Protein AF-A0AAD8GJ16-F1 (afdb_monomer_lite)

Secondary structure (DSSP, 8-state):
-HHHHHHHHHHHHHHHHHHHTT--SSHHHHHHHHHHHHS-HHHHHTEESS--TT-EEGGGSGGGGHHHHHHHSGGGTT--HHHHHHHHHHHHHTHHIIIIITGGG--

Sequence (107 aa):
MKLSFVSDKIVYHTKISYLGMIGGTNVKETVWRLLSKTINNILAQQMNWTGVNGKRAFKNLTLKDVFGAVRRNSLTSKVTDEEIEVIVKRWFQLAGDRAGGRRAREN

Foldseek 3Di:
DVVVVVVVVVVLVVVLVVLLVQADQALLRSLLSSCVVVPPLVLLQQAACCCPPVRDHPVPDPSLSCVSSSLSHVRRVPPDSVNNNVSRRVSSVCSCVVVVVVVVVVD

Structure (mmCIF, N/CA/C/O backbone):
data_AF-A0AAD8GJ16-F1
#
_entry.id   AF-A0AAD8GJ16-F1
#
loop_
_atom_site.group_PDB
_atom_site.id
_atom_site.type_symbol
_atom_site.label_atom_id
_atom_site.label_alt_id
_atom_site.label_comp_id
_atom_site.label_asym_id
_atom_site.label_entity_id
_atom_site.label_seq_id
_atom_site.pdbx_PDB_ins_code
_atom_site.Cartn_x
_atom_site.Cartn_y
_atom_site.Cartn_z
_atom_site.occupancy
_atom_site.B_iso_or_equiv
_atom_site.auth_seq_id
_atom_site.auth_comp_id
_atom_site.auth_asym_id
_atom_site.auth_atom_id
_atom_site.pdbx_PDB_model_num
ATOM 1 N N . MET A 1 1 ? -12.330 -28.810 -8.769 1.00 61.12 1 MET A N 1
ATOM 2 C CA . MET A 1 1 ? -11.197 -28.234 -8.005 1.00 61.12 1 MET A CA 1
ATOM 3 C C . MET A 1 1 ? -10.071 -27.654 -8.882 1.00 61.12 1 MET A C 1
ATOM 5 O O . MET A 1 1 ? -9.562 -26.603 -8.532 1.00 61.12 1 MET A O 1
ATOM 9 N N . LYS A 1 2 ? -9.685 -28.253 -10.028 1.00 59.66 2 LYS A N 1
ATOM 10 C CA . LYS A 1 2 ? -8.638 -27.678 -10.917 1.00 59.66 2 LYS A CA 1
ATOM 11 C C . LYS A 1 2 ? -9.055 -26.402 -11.674 1.00 59.66 2 LYS A C 1
ATOM 13 O O . LYS A 1 2 ? -8.238 -25.503 -11.818 1.00 59.66 2 LYS A O 1
ATOM 18 N N . LEU A 1 3 ? -10.310 -26.306 -12.126 1.00 60.25 3 LEU A N 1
ATOM 19 C CA . LEU A 1 3 ? -10.800 -25.150 -12.899 1.00 60.25 3 LEU A CA 1
ATOM 20 C C . LEU A 1 3 ? -10.866 -23.851 -12.075 1.00 60.25 3 LEU A C 1
ATOM 22 O O . LEU A 1 3 ? -10.474 -22.799 -12.572 1.00 60.25 3 LEU A O 1
ATOM 26 N N . SER A 1 4 ? -11.285 -23.926 -10.807 1.00 68.75 4 SER A N 1
ATOM 27 C CA . SER A 1 4 ? -11.344 -22.760 -9.912 1.00 68.75 4 SER A CA 1
ATOM 28 C C . SER A 1 4 ? -9.954 -22.178 -9.640 1.00 68.75 4 SER A C 1
ATOM 30 O O . SER A 1 4 ? -9.754 -20.977 -9.766 1.00 68.75 4 SER A O 1
ATOM 32 N N . PHE A 1 5 ? -8.959 -23.036 -9.399 1.00 71.12 5 PHE A N 1
ATOM 33 C CA . PHE A 1 5 ? -7.578 -22.611 -9.152 1.00 71.12 5 PHE A CA 1
ATOM 34 C C . PHE A 1 5 ? -6.928 -21.905 -10.356 1.00 71.12 5 PHE A C 1
ATOM 36 O O . PHE A 1 5 ? -6.167 -20.952 -10.189 1.00 71.12 5 PHE A O 1
ATOM 43 N N . VAL A 1 6 ? -7.219 -22.358 -11.581 1.00 74.81 6 VAL A N 1
ATOM 44 C CA . VAL A 1 6 ? -6.728 -21.706 -12.807 1.00 74.81 6 VAL 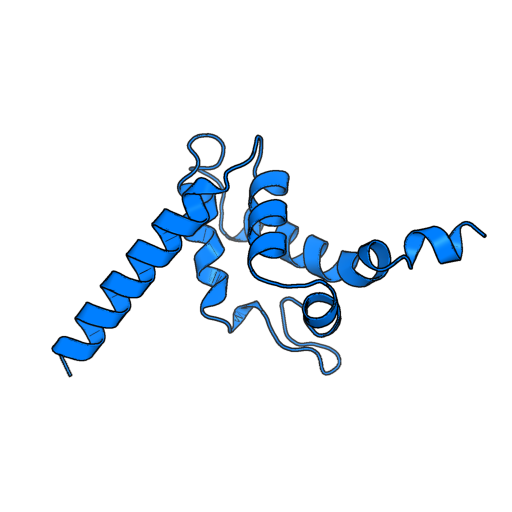A CA 1
ATOM 45 C C . VAL A 1 6 ? -7.366 -20.325 -12.978 1.00 74.81 6 VAL A C 1
ATOM 47 O O . VAL A 1 6 ? -6.657 -19.364 -13.275 1.00 74.81 6 VAL A O 1
ATOM 50 N N . SER A 1 7 ? -8.673 -20.207 -12.728 1.00 78.06 7 SER A N 1
ATOM 51 C CA . SER A 1 7 ? -9.386 -18.926 -12.776 1.00 78.06 7 SER A CA 1
ATOM 52 C C . SER A 1 7 ? -8.811 -17.914 -11.780 1.00 78.06 7 SER A C 1
ATOM 54 O O . SER A 1 7 ? -8.544 -16.772 -12.152 1.00 78.06 7 SER A O 1
ATOM 56 N N . ASP A 1 8 ? -8.531 -18.337 -10.545 1.00 78.94 8 ASP A N 1
ATOM 57 C CA . ASP A 1 8 ? -7.970 -17.462 -9.508 1.00 78.94 8 ASP A CA 1
ATOM 58 C C . ASP A 1 8 ? -6.588 -16.916 -9.896 1.00 78.94 8 ASP A C 1
ATOM 60 O O . ASP A 1 8 ? -6.305 -15.729 -9.708 1.00 78.94 8 ASP A O 1
ATOM 64 N N . LYS A 1 9 ? -5.736 -17.746 -10.516 1.00 80.06 9 LYS A N 1
ATOM 65 C CA . LYS A 1 9 ? -4.433 -17.302 -11.037 1.00 80.06 9 LYS A CA 1
ATOM 66 C C . LYS A 1 9 ? -4.561 -16.284 -12.168 1.00 80.06 9 LYS A C 1
ATOM 68 O O . LYS A 1 9 ? -3.805 -15.312 -12.196 1.00 80.06 9 LYS A O 1
ATOM 73 N N . ILE A 1 10 ? -5.505 -16.488 -13.088 1.00 83.88 10 ILE A N 1
ATOM 74 C CA . ILE A 1 10 ? -5.754 -15.552 -14.194 1.00 83.88 10 ILE A CA 1
ATOM 75 C C . ILE A 1 10 ? -6.234 -14.208 -13.640 1.00 83.88 10 ILE A C 1
ATOM 77 O O . ILE A 1 10 ? -5.675 -13.167 -13.981 1.00 83.88 10 ILE A O 1
ATOM 81 N N . VAL A 1 11 ? -7.216 -14.224 -12.734 1.00 82.62 11 VAL A N 1
ATOM 82 C CA . VAL A 1 11 ? -7.739 -13.009 -12.092 1.00 82.62 11 VAL A CA 1
ATOM 83 C C . VAL A 1 11 ? -6.630 -12.270 -11.342 1.00 82.62 11 VAL A C 1
ATOM 85 O O . VAL A 1 11 ? -6.506 -11.050 -11.474 1.00 82.62 11 VAL A O 1
ATOM 88 N N . TYR A 1 12 ? -5.774 -12.998 -10.620 1.00 82.12 12 TYR A N 1
ATOM 89 C CA . TYR A 1 12 ? -4.605 -12.432 -9.954 1.00 82.12 12 TYR A CA 1
ATOM 90 C C . TYR A 1 12 ? -3.664 -11.732 -10.951 1.00 82.12 12 TYR A C 1
ATOM 92 O O . TYR A 1 12 ? -3.362 -10.550 -10.787 1.00 82.12 12 TYR A O 1
ATOM 100 N N . HIS A 1 13 ? -3.225 -12.410 -12.018 1.00 83.69 13 HIS A N 1
ATOM 101 C CA . HIS A 1 13 ? -2.294 -11.829 -12.997 1.00 83.69 13 HIS A CA 1
ATOM 102 C C . HIS A 1 13 ? -2.878 -10.622 -13.741 1.00 83.69 13 HIS A C 1
ATOM 104 O O . HIS A 1 13 ? -2.172 -9.625 -13.940 1.00 83.69 13 HIS A O 1
ATOM 110 N N . THR A 1 14 ? -4.162 -10.669 -14.101 1.00 86.62 14 THR A N 1
ATOM 111 C CA . THR A 1 14 ? -4.847 -9.545 -14.752 1.00 86.62 14 THR A CA 1
ATOM 112 C C . THR A 1 14 ? -4.935 -8.344 -13.812 1.00 86.62 14 THR A C 1
ATOM 114 O O . THR A 1 14 ? -4.627 -7.223 -14.219 1.00 86.62 14 THR A O 1
ATOM 117 N N . LYS A 1 15 ? -5.260 -8.563 -12.530 1.00 86.00 15 LYS A N 1
ATOM 118 C CA . LYS A 1 15 ? -5.293 -7.507 -11.507 1.00 86.00 15 LYS A CA 1
ATOM 119 C C . LYS A 1 15 ? -3.924 -6.849 -11.325 1.00 86.00 15 LYS A C 1
ATOM 121 O O . LYS A 1 15 ? -3.845 -5.623 -11.329 1.00 86.00 15 LYS A O 1
ATOM 126 N N . ILE A 1 16 ? -2.850 -7.635 -11.201 1.00 88.81 16 ILE A N 1
ATOM 127 C CA . ILE A 1 16 ? -1.481 -7.102 -11.079 1.00 88.81 16 ILE A CA 1
ATOM 128 C C . ILE A 1 16 ? -1.096 -6.279 -12.303 1.00 88.81 16 ILE A C 1
ATOM 130 O O . ILE A 1 16 ? -0.554 -5.186 -12.155 1.00 88.81 16 ILE A O 1
ATOM 134 N N . SER A 1 17 ? -1.386 -6.788 -13.500 1.00 88.38 17 SER A N 1
ATOM 135 C CA . SER A 1 17 ? -1.074 -6.098 -14.753 1.00 88.38 17 SER A CA 1
ATOM 136 C C . SER A 1 17 ? -1.813 -4.766 -14.855 1.00 88.38 17 SER A C 1
ATOM 138 O O . SER A 1 17 ? -1.186 -3.744 -15.121 1.00 88.38 17 SER A O 1
ATOM 140 N N . TYR A 1 18 ? -3.117 -4.759 -14.559 1.00 89.69 18 TYR A N 1
ATOM 141 C CA . TYR A 1 18 ? -3.932 -3.547 -14.570 1.00 89.69 18 TYR A CA 1
ATOM 142 C C . TYR A 1 18 ? -3.440 -2.505 -13.562 1.00 89.69 18 TYR A C 1
ATOM 144 O O . TYR A 1 18 ? -3.223 -1.346 -13.910 1.00 89.69 18 TYR A O 1
ATOM 152 N N . LEU A 1 19 ? -3.213 -2.924 -12.316 1.00 90.38 19 LEU A N 1
ATOM 153 C CA . LEU A 1 19 ? -2.721 -2.045 -11.260 1.00 90.38 19 LEU A CA 1
ATOM 154 C C . LEU A 1 19 ? -1.299 -1.541 -11.552 1.00 90.38 19 LEU A C 1
ATOM 156 O O . LEU A 1 19 ? -0.990 -0.385 -11.271 1.00 90.38 19 LEU A O 1
ATOM 160 N N . GLY A 1 20 ? -0.451 -2.366 -12.169 1.00 89.94 20 GLY A N 1
ATOM 161 C CA . GLY A 1 20 ? 0.911 -1.999 -12.557 1.00 89.94 20 GLY A CA 1
ATOM 162 C C . GLY A 1 20 ? 0.981 -0.819 -13.532 1.00 89.94 20 GLY A C 1
ATOM 163 O O . GLY A 1 20 ? 1.969 -0.091 -13.517 1.00 89.94 20 GLY A O 1
ATOM 164 N N . MET A 1 21 ? -0.076 -0.568 -14.315 1.00 92.69 21 MET A N 1
ATOM 165 C CA . MET A 1 21 ? -0.147 0.582 -15.229 1.00 92.69 21 MET A CA 1
ATOM 166 C C . MET A 1 21 ? -0.254 1.938 -14.513 1.00 92.69 21 MET A C 1
ATOM 168 O O . MET A 1 21 ? -0.021 2.971 -15.132 1.00 92.69 21 MET A O 1
ATOM 172 N N . ILE A 1 22 ? -0.597 1.966 -13.220 1.00 93.50 22 ILE A N 1
ATOM 173 C CA . ILE A 1 22 ? -0.716 3.214 -12.447 1.00 93.50 22 ILE A CA 1
ATOM 174 C C . ILE A 1 22 ? 0.655 3.886 -12.262 1.00 93.50 22 ILE A C 1
ATOM 176 O O . ILE A 1 22 ? 0.750 5.116 -12.315 1.00 93.50 22 ILE A O 1
ATOM 180 N N . GLY A 1 23 ? 1.702 3.074 -12.061 1.00 90.00 23 GLY A N 1
ATOM 181 C CA . GLY A 1 23 ? 3.092 3.517 -11.956 1.00 90.00 23 GLY A CA 1
ATOM 182 C C . GLY A 1 23 ? 3.347 4.620 -10.919 1.00 90.00 23 GLY A C 1
ATOM 183 O O . GLY A 1 23 ? 2.573 4.845 -9.987 1.00 90.00 23 GLY A O 1
ATOM 184 N N . GLY A 1 24 ? 4.473 5.308 -11.092 1.00 94.38 24 GLY A N 1
ATOM 185 C CA . GLY A 1 24 ? 4.957 6.393 -10.240 1.00 94.38 24 GLY A CA 1
ATOM 186 C C . GLY A 1 24 ? 6.451 6.619 -10.466 1.00 94.38 24 GLY A C 1
ATOM 187 O O . GLY A 1 24 ? 7.135 5.765 -11.026 1.00 94.38 24 GLY A O 1
ATOM 188 N N . THR A 1 25 ? 6.971 7.763 -10.032 1.00 95.75 25 THR A N 1
ATOM 189 C CA . THR A 1 25 ? 8.397 8.098 -10.207 1.00 95.75 25 THR A CA 1
ATOM 190 C C . THR A 1 25 ? 9.299 7.440 -9.161 1.00 95.75 25 THR A C 1
ATOM 192 O O . THR A 1 25 ? 10.512 7.380 -9.329 1.00 95.75 25 THR A O 1
ATOM 195 N N . ASN A 1 26 ? 8.717 6.933 -8.070 1.00 95.94 26 ASN A N 1
ATOM 196 C CA . ASN A 1 26 ? 9.409 6.219 -6.999 1.00 95.94 26 ASN A CA 1
ATOM 197 C C . ASN A 1 26 ? 8.452 5.256 -6.270 1.00 95.94 26 ASN A C 1
ATOM 199 O O . ASN A 1 26 ? 7.243 5.241 -6.529 1.00 95.94 26 ASN A O 1
ATOM 203 N N . VAL A 1 27 ? 8.986 4.461 -5.334 1.00 96.81 27 VAL A N 1
ATOM 204 C CA . VAL A 1 27 ? 8.219 3.455 -4.572 1.00 96.81 27 VAL A CA 1
ATOM 205 C C . VAL A 1 27 ? 7.058 4.099 -3.821 1.00 96.81 27 VAL A C 1
ATOM 207 O O . VAL A 1 27 ? 5.922 3.634 -3.919 1.00 96.81 27 VAL A O 1
ATOM 210 N N . LYS A 1 28 ? 7.322 5.195 -3.098 1.00 97.12 28 LYS A N 1
ATOM 211 C CA . LYS A 1 28 ? 6.309 5.883 -2.293 1.00 97.12 28 LYS A CA 1
ATOM 212 C C . LYS A 1 28 ? 5.150 6.354 -3.157 1.00 97.12 28 LYS A C 1
ATOM 214 O O . LYS A 1 28 ? 3.999 6.071 -2.831 1.00 97.12 28 LYS A O 1
ATOM 219 N N . GLU A 1 29 ? 5.447 7.056 -4.245 1.00 97.00 29 GLU A N 1
ATOM 220 C CA . GLU A 1 29 ? 4.423 7.561 -5.154 1.00 97.00 29 GLU A CA 1
ATOM 221 C C . GLU A 1 29 ? 3.621 6.416 -5.779 1.00 97.00 29 GLU A C 1
ATOM 223 O O . GLU A 1 29 ? 2.391 6.467 -5.782 1.00 97.00 29 GLU A O 1
ATOM 228 N N . THR A 1 30 ? 4.301 5.354 -6.221 1.00 96.50 30 THR A N 1
ATOM 229 C CA . THR A 1 30 ? 3.656 4.177 -6.818 1.00 96.50 30 THR A CA 1
ATOM 230 C C . THR A 1 30 ? 2.667 3.536 -5.843 1.00 96.50 30 THR A C 1
ATOM 232 O O . THR A 1 30 ? 1.495 3.352 -6.174 1.00 96.50 30 THR A O 1
ATOM 235 N N . VAL A 1 31 ? 3.093 3.275 -4.601 1.00 96.62 31 VAL A N 1
ATOM 236 C CA . VAL A 1 31 ? 2.226 2.721 -3.547 1.00 96.62 31 VAL A CA 1
ATOM 237 C C . VAL A 1 31 ? 1.051 3.653 -3.247 1.00 96.62 31 VAL A C 1
ATOM 239 O O . VAL A 1 31 ? -0.087 3.200 -3.140 1.00 96.62 31 VAL A O 1
ATOM 242 N N . TRP A 1 32 ? 1.292 4.959 -3.124 1.00 96.81 32 TRP A N 1
ATOM 243 C CA . TRP A 1 32 ? 0.244 5.921 -2.776 1.00 96.81 32 TRP A CA 1
ATOM 244 C C . TRP A 1 32 ? -0.817 6.048 -3.868 1.00 96.81 32 TRP A C 1
ATOM 246 O O . TRP A 1 32 ? -2.008 6.096 -3.548 1.00 96.81 32 TRP A O 1
ATOM 256 N N . ARG A 1 33 ? -0.413 6.068 -5.143 1.00 95.56 33 ARG A N 1
ATOM 257 C CA . ARG A 1 33 ? -1.337 6.083 -6.285 1.00 95.56 33 ARG A CA 1
ATOM 258 C C . ARG A 1 33 ? -2.156 4.791 -6.348 1.00 95.56 33 ARG A C 1
ATOM 260 O O . ARG A 1 33 ? -3.377 4.857 -6.479 1.00 95.56 33 ARG A O 1
ATOM 267 N N . LEU A 1 34 ? -1.513 3.635 -6.166 1.00 95.06 34 LEU A N 1
ATOM 268 C CA . LEU A 1 34 ? -2.168 2.322 -6.107 1.00 95.06 34 LEU A CA 1
ATOM 269 C C . LEU A 1 34 ? -3.234 2.242 -5.009 1.00 95.06 34 LEU A C 1
ATOM 271 O O . LEU A 1 34 ? -4.379 1.866 -5.271 1.00 95.06 34 LEU A O 1
ATOM 275 N N . LEU A 1 35 ? -2.877 2.619 -3.780 1.00 95.50 35 LEU A N 1
ATOM 276 C CA . LEU A 1 35 ? -3.804 2.594 -2.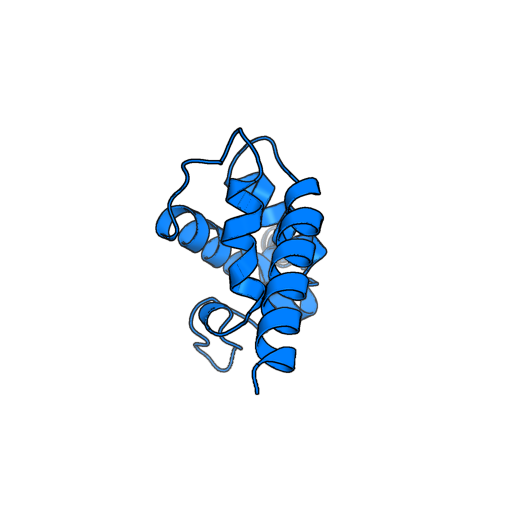648 1.00 95.50 35 LEU A CA 1
ATOM 277 C C . LEU A 1 35 ? -4.952 3.585 -2.842 1.00 95.50 35 LEU A C 1
ATOM 279 O O . LEU A 1 35 ? -6.099 3.229 -2.606 1.00 95.50 35 LEU A O 1
ATOM 283 N N . SER A 1 36 ? -4.681 4.784 -3.362 1.00 94.62 36 SER A N 1
ATOM 284 C CA . SER A 1 36 ? -5.732 5.781 -3.624 1.00 94.62 36 SER A CA 1
ATOM 285 C C . SER A 1 36 ? -6.708 5.343 -4.722 1.00 94.62 36 SER A C 1
ATOM 287 O O . SER A 1 36 ? -7.8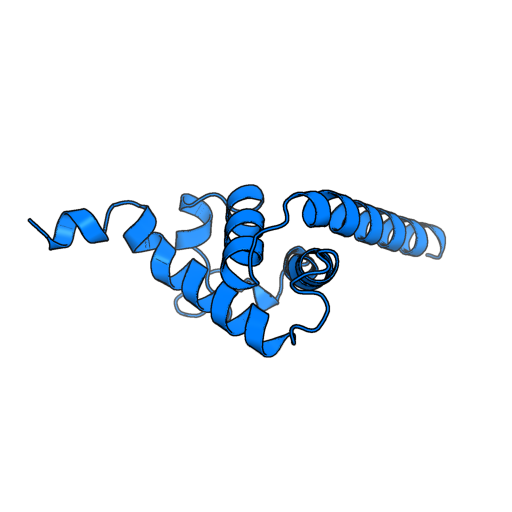69 5.740 -4.701 1.00 94.62 36 SER A O 1
ATOM 289 N N . LYS A 1 37 ? -6.266 4.504 -5.669 1.00 93.12 37 LYS A N 1
ATOM 290 C CA . LYS A 1 37 ? -7.131 3.936 -6.715 1.00 93.12 37 LYS A CA 1
ATOM 291 C C . LYS A 1 37 ? -7.985 2.764 -6.218 1.00 93.12 37 LYS A C 1
ATOM 293 O O . LYS A 1 37 ? -9.006 2.467 -6.829 1.00 93.12 37 LYS A O 1
ATOM 298 N N . THR A 1 38 ? -7.572 2.095 -5.141 1.00 92.31 38 THR A N 1
ATOM 299 C CA . THR A 1 38 ? -8.189 0.845 -4.653 1.00 92.31 38 THR A CA 1
ATOM 300 C C . THR A 1 38 ? -8.947 1.002 -3.336 1.00 92.31 38 THR A C 1
ATOM 302 O O . THR A 1 38 ? -9.840 0.209 -3.049 1.00 92.31 38 THR A O 1
ATOM 305 N N . ILE A 1 39 ? -8.620 2.019 -2.537 1.00 94.62 39 ILE A N 1
ATOM 306 C CA . ILE A 1 39 ? -9.188 2.271 -1.213 1.00 94.62 39 ILE A CA 1
ATOM 307 C C . ILE A 1 39 ? -9.540 3.754 -1.114 1.00 94.62 39 ILE A C 1
ATOM 309 O O . ILE A 1 39 ? -8.667 4.622 -1.129 1.00 94.62 39 ILE A O 1
ATOM 313 N N . ASN A 1 40 ? -10.831 4.053 -0.963 1.00 94.94 40 ASN A N 1
ATOM 314 C CA . ASN A 1 40 ? -11.267 5.417 -0.679 1.00 94.94 40 ASN A CA 1
ATOM 315 C C . ASN A 1 40 ? -10.869 5.842 0.748 1.00 94.94 40 ASN A C 1
ATOM 317 O O . ASN A 1 40 ? -10.601 5.014 1.621 1.00 94.94 40 ASN A O 1
ATOM 321 N N . ASN A 1 41 ? -10.829 7.150 1.010 1.00 95.12 41 ASN A N 1
ATOM 322 C CA . ASN A 1 41 ? -10.291 7.641 2.278 1.00 95.12 41 ASN A CA 1
ATOM 323 C C . ASN A 1 41 ? -11.160 7.278 3.501 1.00 95.12 41 ASN A C 1
ATOM 325 O O . ASN A 1 41 ? -10.609 7.069 4.579 1.00 95.12 41 ASN A O 1
ATOM 329 N N . ILE A 1 42 ? -12.483 7.147 3.330 1.00 95.06 42 ILE A N 1
ATOM 330 C CA . ILE A 1 42 ? -13.406 6.710 4.394 1.00 95.06 42 ILE A CA 1
ATOM 331 C C . ILE A 1 42 ? -13.029 5.299 4.858 1.00 95.06 42 ILE A C 1
ATOM 333 O O . ILE A 1 42 ? -12.813 5.065 6.046 1.00 95.06 42 ILE A O 1
ATOM 337 N N . LEU A 1 43 ? -12.860 4.371 3.913 1.00 95.94 43 LEU A N 1
ATOM 338 C CA . LEU A 1 43 ? -12.422 3.011 4.207 1.00 95.94 43 LEU A CA 1
ATOM 339 C C . LEU A 1 43 ? -11.003 3.000 4.791 1.00 95.94 43 LEU A C 1
ATOM 341 O O . LEU A 1 43 ? -10.746 2.289 5.758 1.00 95.94 43 LEU A O 1
ATOM 345 N N . ALA A 1 44 ? -10.092 3.829 4.271 1.00 97.12 44 ALA A N 1
ATOM 346 C CA . ALA A 1 44 ? -8.726 3.918 4.785 1.00 97.12 44 ALA A CA 1
ATOM 347 C C . ALA A 1 44 ? -8.671 4.285 6.280 1.00 97.12 44 ALA A C 1
ATOM 349 O O . ALA A 1 44 ? -7.833 3.754 7.008 1.00 97.12 44 ALA A O 1
ATOM 350 N N . GLN A 1 45 ? -9.571 5.145 6.767 1.00 96.75 45 GLN A N 1
ATOM 351 C CA . GLN A 1 45 ? -9.635 5.499 8.189 1.00 96.75 45 GLN A CA 1
ATOM 352 C C . GLN A 1 45 ? -10.056 4.329 9.091 1.00 96.75 45 GLN A C 1
ATOM 354 O O . GLN A 1 45 ? -9.646 4.279 10.255 1.00 96.75 45 GLN A O 1
ATOM 359 N N . GLN A 1 46 ? -10.802 3.365 8.553 1.00 97.38 46 GLN A N 1
ATOM 360 C CA . GLN A 1 46 ? -11.282 2.167 9.253 1.00 97.38 46 GLN A CA 1
ATOM 361 C C . GLN A 1 46 ? -10.283 0.997 9.198 1.00 97.38 46 GLN A C 1
ATOM 363 O O . GLN A 1 46 ? -10.581 -0.116 9.639 1.00 97.38 46 GLN A O 1
ATOM 368 N N . MET A 1 47 ? -9.090 1.231 8.649 1.00 97.38 47 MET A N 1
ATOM 369 C CA . MET A 1 47 ? -8.085 0.206 8.395 1.00 97.38 47 MET A CA 1
ATOM 370 C C . MET A 1 47 ? -6.724 0.580 8.978 1.00 97.38 47 MET A C 1
ATOM 372 O O . MET A 1 47 ? -6.398 1.749 9.191 1.00 97.38 47 MET A O 1
ATOM 376 N N . ASN A 1 48 ? -5.909 -0.437 9.230 1.00 97.31 48 ASN A N 1
ATOM 377 C CA . ASN A 1 48 ? -4.462 -0.304 9.369 1.00 97.31 48 ASN A CA 1
ATOM 378 C C . ASN A 1 48 ? -3.798 -1.625 8.942 1.00 97.31 48 ASN A C 1
ATOM 380 O O . ASN A 1 48 ? -4.468 -2.550 8.481 1.00 97.31 48 ASN A O 1
ATOM 384 N N . TRP A 1 49 ? -2.474 -1.721 9.058 1.00 96.31 49 TRP A N 1
ATOM 385 C CA . TRP A 1 49 ? -1.753 -2.920 8.630 1.00 96.31 49 TRP A CA 1
ATOM 386 C C . TRP A 1 49 ? -2.180 -4.186 9.386 1.00 96.31 49 TRP A C 1
ATOM 388 O O . TRP A 1 49 ? -2.463 -5.207 8.763 1.00 96.31 49 TRP A O 1
ATOM 398 N N . THR A 1 50 ? -2.248 -4.118 10.718 1.00 96.31 50 THR A N 1
ATOM 399 C CA . THR A 1 50 ? -2.395 -5.285 11.602 1.00 96.31 50 THR A CA 1
ATOM 400 C C . THR A 1 50 ? -3.821 -5.570 12.065 1.00 96.31 50 THR A C 1
ATOM 402 O O . THR A 1 50 ? -4.080 -6.687 12.496 1.00 96.31 50 THR A O 1
ATOM 405 N N . GLY A 1 51 ? -4.733 -4.605 11.963 1.00 96.94 51 GLY A N 1
ATOM 406 C CA . GLY A 1 51 ? -6.102 -4.651 12.483 1.00 96.94 51 GLY A CA 1
ATOM 407 C C . GLY A 1 51 ? -6.264 -4.209 13.942 1.00 96.94 51 GLY A C 1
ATOM 408 O O . GLY A 1 51 ? -7.262 -4.530 14.577 1.00 96.94 51 GLY A O 1
ATOM 409 N N . VAL A 1 52 ? -5.291 -3.498 14.517 1.00 96.19 52 VAL A N 1
ATOM 410 C CA . VAL A 1 52 ? -5.378 -3.065 15.927 1.00 96.19 52 VAL A CA 1
ATOM 411 C C . VAL A 1 52 ? -6.460 -2.000 16.140 1.00 96.19 52 VAL A C 1
ATOM 413 O O . VAL A 1 52 ? -6.788 -1.256 15.212 1.00 96.19 52 VAL A O 1
ATOM 416 N N . ASN A 1 53 ? -6.972 -1.898 17.372 1.00 95.19 53 ASN A N 1
ATOM 417 C CA . ASN A 1 53 ? -7.981 -0.919 17.813 1.00 95.19 53 ASN A CA 1
ATOM 418 C C . ASN A 1 53 ? -9.310 -0.999 17.041 1.00 95.19 53 ASN A C 1
ATOM 420 O O . ASN A 1 53 ? -9.858 0.022 16.629 1.00 95.19 53 ASN A O 1
ATOM 424 N N . GLY A 1 54 ? -9.800 -2.216 16.785 1.00 94.81 54 GLY A N 1
ATOM 425 C CA . GLY A 1 54 ? -11.074 -2.442 16.090 1.00 94.81 54 GLY A CA 1
ATOM 426 C C . GLY A 1 54 ? -11.054 -2.119 14.591 1.00 94.81 54 GLY A C 1
ATOM 427 O O . GLY A 1 54 ? -12.103 -2.120 13.949 1.00 94.81 54 GLY A O 1
ATOM 428 N N . LYS A 1 55 ? -9.879 -1.841 14.010 1.00 96.81 55 LYS A N 1
ATOM 429 C CA . LYS A 1 55 ? -9.726 -1.589 12.571 1.00 96.81 55 LYS A CA 1
ATOM 430 C C . LYS A 1 55 ? -9.570 -2.889 11.788 1.00 96.81 55 LYS A C 1
ATOM 432 O O . LYS A 1 55 ? -9.110 -3.898 12.310 1.00 96.81 55 LYS A O 1
ATOM 437 N N . ARG A 1 56 ? -9.880 -2.866 10.491 1.00 96.38 56 ARG A N 1
ATOM 438 C CA . ARG A 1 56 ? -9.649 -4.030 9.617 1.00 96.38 56 ARG A CA 1
ATOM 439 C C . ARG A 1 56 ? -8.162 -4.152 9.260 1.00 96.38 56 ARG A C 1
ATOM 441 O O . ARG A 1 56 ? -7.512 -3.149 8.955 1.00 96.38 56 ARG A O 1
ATOM 448 N N . ALA A 1 57 ? -7.642 -5.380 9.273 1.00 96.69 57 ALA A N 1
ATOM 449 C CA . ALA A 1 57 ? -6.247 -5.689 8.960 1.00 96.69 57 ALA A CA 1
ATOM 450 C C . ALA A 1 57 ? -6.009 -5.760 7.445 1.00 96.69 57 ALA A C 1
ATOM 45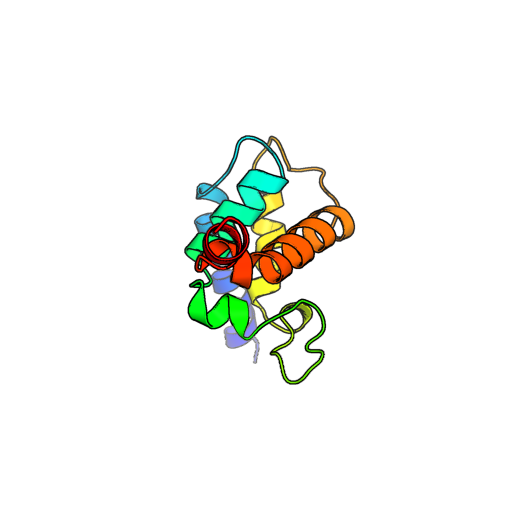2 O O . ALA A 1 57 ? -6.446 -6.705 6.788 1.00 96.69 57 ALA A O 1
ATOM 453 N N . PHE A 1 58 ? -5.271 -4.798 6.885 1.00 95.94 58 PHE A N 1
ATOM 454 C CA . PHE A 1 58 ? -4.918 -4.807 5.462 1.00 95.94 58 PHE A CA 1
ATOM 455 C C . PHE A 1 58 ? -4.047 -6.012 5.084 1.00 95.94 58 PHE A C 1
ATOM 457 O O . PHE A 1 58 ? -4.233 -6.577 4.009 1.00 95.94 58 PHE A O 1
ATOM 464 N N . LYS A 1 59 ? -3.138 -6.447 5.971 1.00 94.25 59 LYS A N 1
ATOM 465 C CA . LYS A 1 59 ? -2.212 -7.561 5.698 1.00 94.25 59 LYS A CA 1
ATOM 466 C C . LYS A 1 59 ? -2.912 -8.894 5.390 1.00 94.25 59 LYS A C 1
ATOM 468 O O . LYS A 1 59 ? -2.293 -9.768 4.795 1.00 94.25 59 LYS A O 1
ATOM 473 N N . AS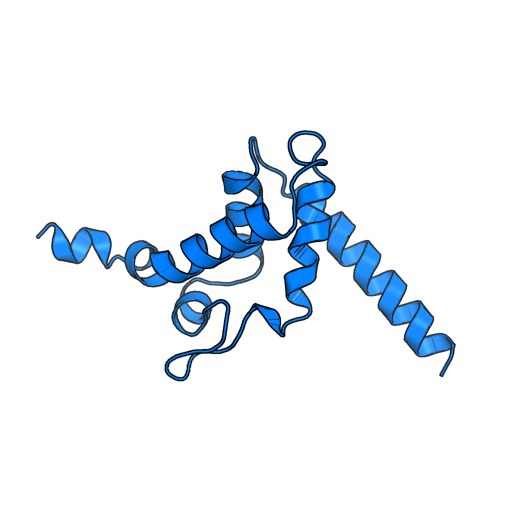N A 1 60 ? -4.181 -9.028 5.787 1.00 92.81 60 ASN A N 1
ATOM 474 C CA . ASN A 1 60 ? -4.999 -10.223 5.577 1.00 92.81 60 ASN A CA 1
ATOM 475 C C . ASN A 1 60 ? -5.830 -10.157 4.281 1.00 92.81 60 ASN A C 1
ATOM 477 O O . ASN A 1 60 ? -6.531 -11.111 3.957 1.00 92.81 60 ASN A O 1
ATOM 481 N N . LEU A 1 61 ? -5.806 -9.037 3.553 1.00 90.88 61 LEU A N 1
ATOM 482 C CA . LEU A 1 61 ? -6.558 -8.884 2.311 1.00 90.88 61 LEU A CA 1
ATOM 483 C C . LEU A 1 61 ? -5.751 -9.387 1.113 1.00 90.88 61 LEU A C 1
ATOM 485 O O . LEU A 1 61 ? -4.560 -9.105 0.994 1.00 90.88 61 LEU A O 1
ATOM 489 N N . THR A 1 62 ? -6.443 -9.958 0.124 1.00 85.50 62 THR A N 1
ATOM 490 C CA . THR A 1 62 ? -5.889 -10.218 -1.224 1.00 85.50 62 THR A CA 1
ATOM 491 C C . THR A 1 62 ? -5.485 -8.928 -1.947 1.00 85.50 62 THR A C 1
ATOM 493 O O . THR A 1 62 ? -4.875 -8.932 -3.010 1.00 85.50 62 THR A O 1
ATOM 496 N N . LEU A 1 63 ? -5.826 -7.760 -1.401 1.00 83.38 63 LEU A N 1
ATOM 497 C CA . LEU A 1 63 ? -5.324 -6.488 -1.902 1.00 83.38 63 LEU A CA 1
ATOM 498 C C . LEU A 1 63 ? -3.828 -6.285 -1.608 1.00 83.38 63 LEU A C 1
ATOM 500 O O . LEU A 1 63 ? -3.215 -5.468 -2.285 1.00 83.38 63 LEU A O 1
ATOM 504 N N . LYS A 1 64 ? -3.206 -7.060 -0.703 1.00 83.31 64 LYS A N 1
ATOM 505 C CA . LYS A 1 64 ? -1.743 -7.061 -0.504 1.00 83.31 64 LYS A CA 1
ATOM 506 C C . LYS A 1 64 ? -0.973 -7.380 -1.797 1.00 83.31 64 LYS A C 1
ATOM 508 O O . LYS A 1 64 ? 0.152 -6.922 -1.970 1.00 83.31 64 LYS A O 1
ATOM 513 N N . ASP A 1 65 ? -1.619 -8.031 -2.760 1.00 79.12 65 ASP A N 1
ATOM 514 C CA . ASP A 1 65 ? -1.084 -8.290 -4.099 1.00 79.12 65 ASP A CA 1
ATOM 515 C C . ASP A 1 65 ? -0.638 -7.018 -4.845 1.00 79.12 65 ASP A C 1
ATOM 517 O O . ASP A 1 65 ? 0.191 -7.101 -5.746 1.00 79.12 65 ASP A O 1
ATOM 521 N N . VAL A 1 66 ? -1.068 -5.815 -4.429 1.00 82.69 66 VAL A N 1
ATOM 522 C CA . VAL A 1 66 ? -0.519 -4.533 -4.925 1.00 82.69 66 VAL A CA 1
ATOM 523 C C . VAL A 1 66 ? 1.013 -4.468 -4.884 1.00 82.69 66 VAL A C 1
ATOM 525 O O . VAL A 1 66 ? 1.601 -3.728 -5.663 1.00 82.69 66 VAL A O 1
ATOM 528 N N . PHE A 1 67 ? 1.674 -5.267 -4.044 1.00 93.31 67 PHE A N 1
ATOM 529 C CA . PHE A 1 67 ? 3.133 -5.368 -3.984 1.00 93.31 67 PHE A CA 1
ATOM 530 C C . PHE A 1 67 ? 3.714 -5.867 -5.316 1.00 93.31 67 PHE A C 1
ATOM 532 O O . PHE A 1 67 ? 4.708 -5.331 -5.807 1.00 93.31 67 PHE A O 1
ATOM 539 N N . GLY A 1 68 ? 3.049 -6.836 -5.954 1.00 92.00 68 GLY A N 1
ATOM 540 C CA . GLY A 1 68 ? 3.396 -7.288 -7.298 1.00 92.00 68 GLY A CA 1
ATOM 541 C C . GLY A 1 68 ? 3.240 -6.171 -8.329 1.00 92.00 68 GLY A C 1
ATOM 542 O O . GLY A 1 68 ? 4.112 -5.993 -9.173 1.00 92.00 68 GLY A O 1
ATOM 543 N N . ALA A 1 69 ? 2.181 -5.362 -8.218 1.00 92.44 69 ALA A N 1
ATOM 544 C CA . ALA A 1 69 ? 1.950 -4.221 -9.104 1.00 92.44 69 ALA A CA 1
ATOM 545 C C . ALA A 1 69 ? 3.025 -3.131 -8.949 1.00 92.44 69 ALA A C 1
ATOM 547 O O . ALA A 1 69 ? 3.474 -2.583 -9.953 1.00 92.44 69 ALA A O 1
ATOM 548 N N . VAL A 1 70 ? 3.508 -2.871 -7.727 1.00 95.50 70 VAL A N 1
ATOM 549 C CA . VAL A 1 70 ? 4.646 -1.960 -7.491 1.00 95.50 70 VAL A CA 1
ATOM 550 C C . VAL A 1 70 ? 5.889 -2.443 -8.242 1.00 95.50 70 VAL A C 1
ATOM 552 O O . VAL A 1 70 ? 6.568 -1.647 -8.881 1.00 95.50 70 VAL A O 1
ATOM 555 N N . ARG A 1 71 ? 6.174 -3.749 -8.242 1.00 95.69 71 ARG A N 1
ATOM 556 C CA . ARG A 1 71 ? 7.355 -4.307 -8.927 1.00 95.69 71 ARG A CA 1
ATOM 557 C C . ARG A 1 71 ? 7.229 -4.385 -10.450 1.00 95.69 71 ARG A C 1
ATOM 559 O O . ARG A 1 71 ? 8.227 -4.626 -11.122 1.00 95.69 71 ARG A O 1
ATOM 566 N N . ARG A 1 72 ? 6.034 -4.168 -11.014 1.00 92.75 72 ARG A N 1
ATOM 567 C CA . ARG A 1 72 ? 5.843 -4.066 -12.475 1.00 92.75 72 ARG A CA 1
ATOM 568 C C . ARG A 1 72 ? 6.399 -2.767 -13.052 1.00 92.75 72 ARG A C 1
ATOM 570 O O . ARG A 1 72 ? 6.691 -2.723 -14.242 1.00 92.75 72 ARG A O 1
ATOM 577 N N . ASN A 1 73 ? 6.556 -1.734 -12.230 1.00 91.62 73 ASN A N 1
ATOM 578 C CA . ASN A 1 73 ? 7.224 -0.503 -12.625 1.00 91.62 73 ASN A CA 1
ATOM 579 C C . ASN A 1 73 ? 8.749 -0.715 -12.593 1.00 91.62 73 ASN A C 1
ATOM 581 O O . ASN A 1 73 ? 9.306 -1.112 -11.568 1.00 91.62 73 ASN A O 1
ATOM 585 N N . SER A 1 74 ? 9.427 -0.450 -13.714 1.00 93.50 74 SER A N 1
ATOM 586 C CA . SER A 1 74 ? 10.873 -0.667 -13.864 1.00 93.50 74 SER A CA 1
ATOM 587 C C . SER A 1 74 ? 11.692 0.094 -12.817 1.00 93.50 74 SER A C 1
ATOM 589 O O . SER A 1 74 ? 12.653 -0.463 -12.282 1.00 93.50 74 SER A O 1
ATOM 591 N N . LEU A 1 75 ? 11.252 1.303 -12.446 1.00 94.12 75 LEU A N 1
ATOM 592 C CA . LEU A 1 75 ? 11.890 2.164 -11.443 1.00 94.12 75 LEU A CA 1
ATOM 593 C C . LEU A 1 75 ? 11.844 1.585 -10.023 1.00 94.12 75 LEU A C 1
ATOM 595 O O . LEU A 1 75 ? 12.634 1.972 -9.167 1.00 94.12 75 LEU A O 1
ATOM 599 N N . THR A 1 76 ? 10.913 0.671 -9.754 1.00 95.50 76 THR A N 1
ATOM 600 C CA . THR A 1 76 ? 10.650 0.123 -8.415 1.00 95.50 76 THR A CA 1
ATOM 601 C C . THR A 1 76 ? 10.702 -1.403 -8.394 1.00 95.50 76 THR A C 1
ATOM 603 O O . THR A 1 76 ? 10.274 -2.029 -7.431 1.00 95.50 76 THR A O 1
ATOM 606 N N . SER A 1 77 ? 11.250 -2.019 -9.441 1.00 95.69 77 SER A N 1
ATOM 607 C CA . SER A 1 77 ? 11.272 -3.473 -9.646 1.00 95.69 77 SER A CA 1
ATOM 608 C C . SER A 1 77 ? 12.001 -4.259 -8.548 1.00 95.69 77 SER A C 1
ATOM 610 O O . SER A 1 77 ? 11.639 -5.402 -8.273 1.00 95.69 77 SER A O 1
ATOM 612 N N . LYS A 1 78 ? 12.995 -3.645 -7.893 1.00 96.75 78 LYS A N 1
ATOM 613 C CA . LYS A 1 78 ? 13.854 -4.283 -6.877 1.00 96.75 78 LYS A CA 1
ATOM 614 C C . LYS A 1 78 ? 13.416 -4.058 -5.427 1.00 96.75 78 LYS A C 1
ATOM 616 O O . LYS A 1 78 ? 14.084 -4.546 -4.524 1.00 96.75 78 LYS A O 1
ATOM 621 N N . VAL A 1 79 ? 12.330 -3.323 -5.194 1.00 97.56 79 VAL A N 1
ATOM 622 C CA . VAL A 1 79 ? 11.899 -2.997 -3.830 1.00 97.56 79 VAL A CA 1
ATOM 623 C C . VAL A 1 79 ? 11.452 -4.250 -3.067 1.00 97.56 79 VAL A C 1
ATOM 625 O O . VAL A 1 79 ? 10.768 -5.125 -3.612 1.00 97.56 79 VAL A O 1
ATOM 628 N N . THR A 1 80 ? 11.811 -4.341 -1.792 1.00 97.50 80 THR A N 1
ATOM 629 C CA . THR A 1 80 ? 11.435 -5.444 -0.898 1.00 97.50 80 THR A CA 1
ATOM 630 C C . THR A 1 80 ? 10.002 -5.307 -0.373 1.00 97.50 80 THR A C 1
ATOM 632 O O . THR A 1 80 ? 9.370 -4.254 -0.468 1.00 97.50 80 THR A O 1
ATOM 635 N N . ASP A 1 81 ? 9.449 -6.404 0.156 1.00 95.88 81 ASP A N 1
ATOM 636 C CA . ASP A 1 81 ? 8.121 -6.385 0.786 1.00 95.88 81 ASP A CA 1
ATOM 637 C C . ASP A 1 81 ? 8.108 -5.464 2.013 1.00 95.88 81 ASP A C 1
ATOM 639 O O . ASP A 1 81 ? 7.131 -4.750 2.231 1.00 95.88 81 ASP A O 1
ATOM 643 N N . GLU A 1 82 ? 9.199 -5.446 2.779 1.00 96.94 82 GLU A N 1
ATOM 644 C CA . GLU A 1 82 ? 9.349 -4.616 3.973 1.00 96.94 82 GLU A CA 1
ATOM 645 C C . GLU A 1 82 ? 9.294 -3.120 3.636 1.00 96.94 82 GLU A C 1
ATOM 647 O O . GLU A 1 82 ? 8.528 -2.370 4.246 1.00 96.94 82 GLU A O 1
ATOM 652 N N . GLU A 1 83 ? 10.028 -2.688 2.608 1.00 97.69 83 GLU A N 1
ATOM 653 C CA . GLU A 1 83 ? 10.015 -1.295 2.148 1.00 97.69 83 GLU A CA 1
ATOM 654 C C . GLU A 1 83 ? 8.616 -0.856 1.689 1.00 97.69 83 GLU A C 1
ATOM 656 O O . GLU A 1 83 ? 8.155 0.236 2.038 1.00 97.69 83 GLU A O 1
ATOM 661 N N . ILE A 1 84 ? 7.897 -1.712 0.950 1.00 97.38 84 ILE A N 1
ATOM 662 C CA . ILE A 1 84 ? 6.508 -1.433 0.558 1.00 97.38 84 ILE A CA 1
ATOM 663 C C . ILE A 1 84 ? 5.609 -1.365 1.801 1.00 97.38 84 ILE A C 1
ATOM 665 O O . ILE A 1 84 ? 4.803 -0.440 1.932 1.00 97.38 84 ILE A O 1
ATOM 669 N N . GLU A 1 85 ? 5.738 -2.316 2.728 1.00 96.94 85 GLU A N 1
ATOM 670 C CA . GLU A 1 85 ? 4.932 -2.400 3.948 1.00 96.94 85 GLU A CA 1
ATOM 671 C C . GLU A 1 85 ? 5.048 -1.134 4.806 1.00 96.94 85 GLU A C 1
ATOM 673 O O . GLU A 1 85 ? 4.028 -0.608 5.266 1.00 96.94 85 GLU A O 1
ATOM 678 N N . VAL A 1 86 ? 6.261 -0.603 4.988 1.00 98.12 86 VAL A N 1
ATOM 679 C CA . VAL A 1 86 ? 6.497 0.659 5.711 1.00 98.12 86 VAL A CA 1
ATOM 680 C C . VAL A 1 86 ? 5.697 1.805 5.084 1.00 98.12 86 VAL A C 1
ATOM 682 O O . VAL A 1 86 ? 5.028 2.573 5.785 1.00 98.12 86 VAL A O 1
ATOM 685 N N . ILE A 1 87 ? 5.694 1.895 3.754 1.00 98.00 87 ILE A N 1
ATOM 686 C CA . ILE A 1 87 ? 4.982 2.945 3.019 1.00 98.00 87 ILE A CA 1
ATOM 687 C C . ILE A 1 87 ? 3.462 2.757 3.119 1.00 98.00 87 ILE A C 1
ATOM 689 O O . ILE A 1 87 ? 2.738 3.737 3.322 1.00 98.00 87 ILE A O 1
ATOM 693 N N . VAL A 1 88 ? 2.967 1.518 3.028 1.00 97.81 88 VAL A N 1
ATOM 694 C CA . VAL A 1 88 ? 1.541 1.183 3.192 1.00 97.81 88 VAL A CA 1
ATOM 695 C C . VAL A 1 88 ? 1.061 1.552 4.599 1.00 97.81 88 VAL A C 1
ATOM 697 O O . VAL A 1 88 ? 0.035 2.224 4.745 1.00 97.81 88 VAL A O 1
ATOM 700 N N . LYS A 1 89 ? 1.818 1.186 5.644 1.00 97.88 89 LYS A N 1
ATOM 701 C CA . LYS A 1 89 ? 1.536 1.575 7.038 1.00 97.88 89 LYS A CA 1
ATOM 702 C C . LYS A 1 89 ? 1.415 3.089 7.163 1.00 97.88 89 LYS A C 1
ATOM 704 O O . LYS A 1 89 ? 0.417 3.582 7.695 1.00 97.88 89 LYS A O 1
ATOM 709 N N . ARG A 1 90 ? 2.392 3.828 6.626 1.00 98.19 90 ARG A N 1
ATOM 710 C CA . ARG A 1 90 ? 2.385 5.295 6.655 1.00 98.19 90 ARG A CA 1
ATOM 711 C C . ARG A 1 90 ? 1.184 5.876 5.912 1.00 98.19 90 ARG A C 1
ATOM 713 O O . ARG A 1 90 ? 0.590 6.845 6.381 1.00 98.19 90 ARG A O 1
ATOM 720 N N . TRP A 1 91 ? 0.789 5.286 4.787 1.00 97.88 91 TRP A N 1
ATOM 721 C CA . TRP A 1 91 ? -0.387 5.725 4.042 1.00 97.88 91 TRP A CA 1
ATOM 722 C C . TRP A 1 91 ? -1.678 5.565 4.859 1.00 97.88 91 TRP A C 1
ATOM 724 O O . TRP A 1 91 ? -2.481 6.494 4.891 1.00 97.88 91 TRP A O 1
ATOM 734 N N . PHE A 1 92 ? -1.877 4.462 5.585 1.00 97.50 92 PHE A N 1
ATOM 735 C CA . PHE A 1 92 ? -3.047 4.321 6.468 1.00 97.50 92 PHE A CA 1
ATOM 736 C C . PHE A 1 92 ? -3.011 5.277 7.666 1.00 97.50 92 PHE A C 1
ATOM 738 O O . PHE A 1 92 ? -4.030 5.882 7.992 1.00 97.50 92 PHE A O 1
ATOM 745 N N . GL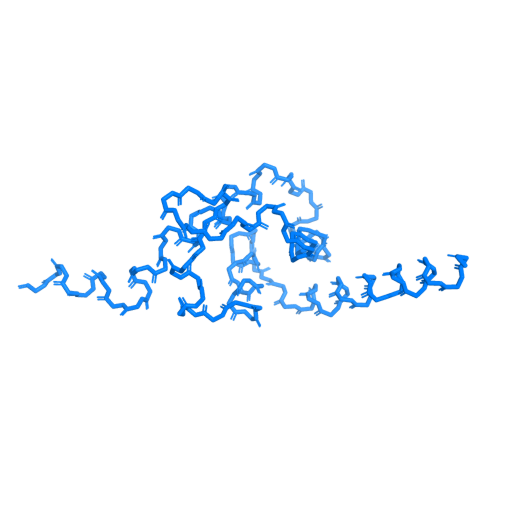N A 1 93 ? -1.845 5.477 8.291 1.00 96.19 93 GLN A N 1
ATOM 746 C CA . GLN A 1 93 ? -1.688 6.432 9.400 1.00 96.19 93 GLN A CA 1
ATOM 747 C C . GLN A 1 93 ? -2.101 7.857 9.002 1.00 96.19 93 GLN A C 1
ATOM 749 O O . GLN A 1 93 ? -2.730 8.566 9.780 1.00 96.19 93 GLN A O 1
ATOM 754 N N . LEU A 1 94 ? -1.787 8.260 7.769 1.00 96.94 94 LEU A N 1
ATOM 755 C CA . LEU A 1 94 ? -2.113 9.584 7.238 1.00 96.94 94 LEU A CA 1
ATOM 756 C C . LEU A 1 94 ? -3.561 9.718 6.729 1.00 96.94 94 LEU A C 1
ATOM 758 O O . LEU A 1 94 ? -3.910 10.764 6.189 1.00 96.94 94 LEU A O 1
ATOM 762 N N . ALA A 1 95 ? -4.424 8.706 6.878 1.00 96.50 95 ALA A N 1
ATOM 763 C CA . ALA A 1 95 ? -5.812 8.782 6.405 1.00 96.50 95 ALA A CA 1
ATOM 764 C C . ALA A 1 95 ? -6.640 9.870 7.118 1.00 96.50 95 ALA A C 1
ATOM 766 O O . ALA A 1 95 ? -7.513 10.485 6.501 1.00 96.50 95 ALA A O 1
ATOM 767 N N . GLY A 1 96 ? -6.357 10.134 8.399 1.00 94.44 96 GLY A N 1
ATOM 768 C CA . GLY A 1 96 ? -6.954 11.247 9.149 1.00 94.44 96 GLY A CA 1
ATOM 769 C C . GLY A 1 96 ? -6.510 12.607 8.605 1.00 94.44 96 GLY A C 1
ATOM 770 O O . GLY A 1 96 ? -7.341 13.453 8.284 1.00 94.44 96 GLY A O 1
ATOM 771 N N . ASP A 1 97 ? -5.202 12.774 8.396 1.00 94.00 97 ASP A N 1
ATOM 772 C CA . ASP A 1 97 ? -4.620 13.986 7.808 1.00 94.00 97 ASP A CA 1
ATOM 773 C C . ASP A 1 97 ? -5.200 14.281 6.420 1.00 94.00 97 ASP A C 1
ATOM 775 O O . ASP A 1 97 ? -5.599 15.414 6.148 1.00 94.00 97 ASP A O 1
ATOM 779 N N . ARG A 1 98 ? -5.309 13.255 5.563 1.00 93.44 98 ARG A N 1
ATOM 780 C CA . ARG A 1 98 ? -5.911 13.372 4.225 1.00 93.44 98 ARG A CA 1
ATOM 781 C C . ARG A 1 98 ? -7.389 13.763 4.247 1.00 93.44 98 ARG A C 1
ATOM 783 O O . ARG A 1 98 ? -7.852 14.344 3.274 1.00 93.44 98 ARG A O 1
ATOM 790 N N . ALA A 1 99 ? -8.116 13.475 5.327 1.00 90.38 99 ALA A N 1
ATOM 791 C CA . ALA A 1 99 ? -9.512 13.887 5.494 1.00 90.38 99 ALA A CA 1
ATOM 792 C C . ALA A 1 99 ? -9.677 15.318 6.031 1.00 90.38 99 ALA A C 1
ATOM 794 O O . ALA A 1 99 ? -10.784 15.707 6.382 1.00 90.38 99 ALA A O 1
ATOM 795 N N . GLY A 1 100 ? -8.594 16.092 6.130 1.00 87.38 100 GLY A N 1
ATOM 796 C CA . GLY A 1 100 ? -8.627 17.459 6.652 1.00 87.38 100 GLY A CA 1
ATOM 797 C C . GLY A 1 100 ? -8.152 17.594 8.099 1.00 87.38 100 GLY A C 1
ATOM 798 O O . GLY A 1 100 ? -7.996 18.717 8.567 1.00 87.38 100 GLY A O 1
ATOM 799 N N . GLY A 1 101 ? -7.814 16.494 8.784 1.00 88.44 101 GLY A N 1
ATOM 800 C CA . GLY A 1 101 ? -7.315 16.533 10.166 1.00 88.44 101 GLY A CA 1
ATOM 801 C C . GLY A 1 101 ? -5.981 17.270 10.346 1.00 88.44 101 GLY A C 1
ATOM 802 O O . GLY A 1 101 ? -5.645 17.665 11.458 1.00 88.44 101 GLY A O 1
ATOM 803 N N . ARG A 1 102 ? -5.206 17.483 9.271 1.00 85.56 102 ARG A N 1
ATOM 804 C CA . ARG A 1 102 ? -4.032 18.372 9.315 1.00 85.56 102 ARG A CA 1
ATOM 805 C C . ARG A 1 102 ? -4.452 19.839 9.393 1.00 85.56 102 ARG A C 1
ATOM 807 O O . ARG A 1 102 ? -4.068 20.513 10.335 1.00 85.56 102 ARG A O 1
ATOM 814 N N . ARG A 1 103 ? -5.301 20.277 8.459 1.00 88.00 103 ARG A N 1
ATOM 815 C CA . ARG A 1 103 ? -5.797 21.661 8.385 1.00 88.00 103 ARG A CA 1
ATOM 816 C C . ARG A 1 103 ? -6.513 22.080 9.670 1.00 88.00 103 ARG A C 1
ATOM 818 O O . ARG A 1 103 ? -6.359 23.202 10.113 1.00 88.00 103 ARG A O 1
ATOM 825 N N . ALA A 1 104 ? -7.249 21.162 10.297 1.00 88.75 104 ALA A N 1
ATOM 826 C CA . ALA A 1 104 ? -7.956 21.431 11.549 1.00 88.75 104 ALA A CA 1
ATOM 827 C C . ALA A 1 104 ? -7.041 21.670 12.769 1.00 88.75 104 ALA A C 1
ATOM 829 O O . ALA A 1 104 ? -7.523 22.197 13.759 1.00 88.75 104 ALA A O 1
ATOM 830 N N . ARG A 1 105 ? -5.763 21.257 12.729 1.00 86.25 105 ARG A N 1
ATOM 831 C CA . ARG A 1 105 ? -4.779 21.478 13.812 1.00 86.25 105 ARG A CA 1
ATOM 832 C C . ARG A 1 105 ? -3.935 22.737 13.612 1.00 86.25 105 ARG A C 1
ATOM 834 O O . ARG A 1 105 ? -3.186 23.108 14.506 1.00 86.25 105 ARG A O 1
ATOM 841 N N . GLU A 1 106 ? -3.986 23.303 12.411 1.00 88.62 106 GLU A N 1
ATOM 842 C CA . GLU A 1 106 ? -3.263 24.519 12.024 1.00 88.62 106 GLU A CA 1
ATOM 843 C C . GLU A 1 106 ? -4.094 25.789 12.298 1.00 88.62 106 GLU A C 1
ATOM 845 O O . GLU A 1 106 ? -3.567 26.889 12.158 1.00 88.62 106 GLU A O 1
ATOM 850 N N . ASN A 1 107 ? -5.357 25.622 12.711 1.00 61.25 107 ASN A N 1
ATOM 851 C CA . ASN A 1 107 ? -6.280 26.669 13.158 1.00 61.25 107 ASN A CA 1
ATOM 852 C C . ASN A 1 107 ? -6.435 26.626 14.679 1.00 61.25 107 ASN A C 1
ATOM 854 O O . ASN A 1 107 ? -6.690 27.703 15.258 1.00 61.25 107 ASN A O 1
#

Radius of gyration: 15.34 Å; chains: 1; bounding box: 27×55×33 Å

Organism: NCBI:txid40147

pLDDT: mean 91.02, std 8.55, range [59.66, 98.19]